Protein AF-A0A7K1EJ38-F1 (afdb_monomer_lite)

Radius of gyration: 13.55 Å; chains: 1; bounding box: 25×28×35 Å

Secondary structure (DSSP, 8-state):
--HHHHHHHHHHHHHHHT-HHHHHHHHHHHHHHHHH-HHHHHHHH-TTS-HHHHHHHHHHHHHTT--

Sequence (67 aa):
MSIDTYVDSIMNIAEAEGVQVRIEEEFSSVVRTIDSNNDLRSKLTDELIPSAARQQIVETLLEGKAH

Foldseek 3Di:
DDPVVVVVVVVVVCVVVVNNVVVVVLVVVLCVVCVVDPPLVCQLPDPVRDPVRNVVSVVVSSVVRVD

pLDDT: mean 91.67, std 9.31, range [45.88, 97.56]

Structure (mmCIF, N/CA/C/O backbone):
data_AF-A0A7K1EJ38-F1
#
_entry.id   AF-A0A7K1EJ38-F1
#
loop_
_atom_site.group_PDB
_atom_site.id
_atom_site.type_symbol
_atom_site.label_atom_id
_atom_site.label_alt_id
_atom_site.label_comp_id
_atom_site.label_asym_id
_atom_site.label_entity_id
_atom_site.label_seq_id
_atom_site.pdbx_PDB_ins_code
_atom_site.Cartn_x
_atom_site.Cartn_y
_atom_site.Cartn_z
_atom_site.occupancy
_atom_site.B_iso_or_equiv
_atom_site.auth_seq_id
_atom_site.auth_comp_id
_atom_site.auth_asym_id
_atom_site.auth_atom_id
_atom_site.pdbx_PDB_model_num
ATOM 1 N N . MET A 1 1 ? 6.869 -13.530 10.777 1.00 63.91 1 MET A N 1
ATOM 2 C CA . MET A 1 1 ? 5.980 -12.405 11.124 1.00 63.91 1 MET A CA 1
ATOM 3 C C . MET A 1 1 ? 4.673 -12.648 10.394 1.00 63.91 1 MET A C 1
ATOM 5 O O . MET A 1 1 ? 4.740 -12.900 9.196 1.00 63.91 1 MET A O 1
ATOM 9 N N . SER A 1 2 ? 3.542 -12.736 11.096 1.00 90.00 2 SER A N 1
ATOM 10 C CA . SER A 1 2 ? 2.236 -12.915 10.445 1.00 90.00 2 SER A CA 1
ATOM 11 C C . SER A 1 2 ? 1.648 -11.554 10.079 1.00 90.00 2 SER A C 1
ATOM 13 O O . SER A 1 2 ? 2.064 -10.529 10.624 1.00 90.00 2 SER A O 1
ATOM 15 N N . ILE A 1 3 ? 0.685 -11.544 9.156 1.00 89.75 3 ILE A N 1
ATOM 16 C CA . ILE A 1 3 ? -0.091 -10.341 8.841 1.00 89.75 3 ILE A CA 1
ATOM 17 C C . ILE A 1 3 ? -0.767 -9.779 10.099 1.00 89.75 3 ILE A C 1
ATOM 19 O O . ILE A 1 3 ? -0.733 -8.571 10.310 1.00 89.75 3 ILE A O 1
ATOM 23 N N . ASP A 1 4 ? -1.239 -10.657 10.988 1.00 93.31 4 ASP A N 1
ATOM 24 C CA . ASP A 1 4 ? -1.867 -10.280 12.258 1.00 93.31 4 ASP A CA 1
ATOM 25 C C . ASP A 1 4 ? -0.915 -9.466 13.142 1.00 93.31 4 ASP A C 1
ATOM 27 O O . ASP A 1 4 ? -1.301 -8.428 13.660 1.00 93.31 4 ASP A O 1
ATOM 31 N N . THR A 1 5 ? 0.371 -9.838 13.222 1.00 94.75 5 THR A N 1
ATOM 32 C CA . THR A 1 5 ? 1.357 -9.066 14.004 1.00 94.75 5 THR A CA 1
ATOM 33 C C . THR 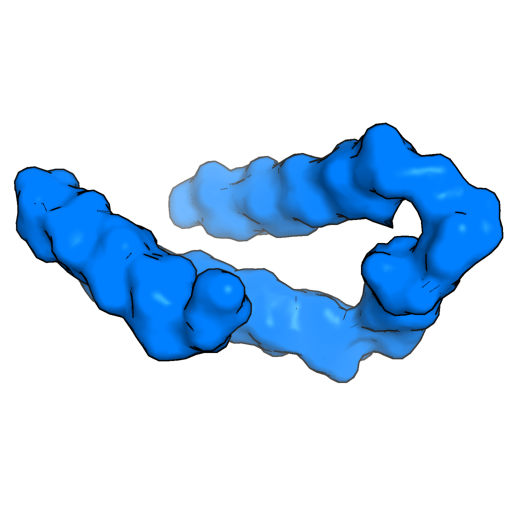A 1 5 ? 1.537 -7.639 13.473 1.00 94.75 5 THR A C 1
ATOM 35 O O . THR A 1 5 ? 1.720 -6.706 14.257 1.00 94.75 5 THR A O 1
ATOM 38 N N . TYR A 1 6 ? 1.511 -7.448 12.149 1.00 91.38 6 TYR A N 1
ATOM 39 C CA . TYR A 1 6 ? 1.598 -6.112 11.552 1.00 91.38 6 TYR A CA 1
ATOM 40 C C . TYR A 1 6 ? 0.333 -5.295 11.816 1.00 91.38 6 TYR A C 1
ATOM 42 O O . TYR A 1 6 ? 0.439 -4.122 12.173 1.00 91.38 6 TYR A O 1
ATOM 50 N N . VAL A 1 7 ? -0.840 -5.918 11.673 1.00 93.75 7 VAL A N 1
ATOM 51 C CA . VAL A 1 7 ? -2.135 -5.285 11.956 1.00 93.75 7 VAL A CA 1
ATOM 52 C C . VAL A 1 7 ? -2.203 -4.852 13.416 1.00 93.75 7 VAL A C 1
ATOM 54 O O . VAL A 1 7 ? -2.463 -3.681 13.677 1.00 93.75 7 VAL A O 1
ATOM 57 N N . ASP A 1 8 ? -1.869 -5.742 14.350 1.00 94.44 8 ASP A N 1
ATOM 58 C CA . ASP A 1 8 ? -1.846 -5.442 15.784 1.00 94.44 8 ASP A CA 1
ATOM 59 C C . ASP A 1 8 ? -0.902 -4.272 16.092 1.00 94.44 8 ASP A C 1
ATOM 61 O O . ASP A 1 8 ? -1.248 -3.354 16.832 1.00 94.44 8 ASP A O 1
ATOM 65 N N . SER A 1 9 ? 0.289 -4.261 15.485 1.00 95.56 9 SER A N 1
ATOM 66 C CA . SER A 1 9 ? 1.270 -3.187 15.687 1.00 95.56 9 SER A CA 1
ATOM 67 C C . SER A 1 9 ? 0.753 -1.832 15.195 1.00 95.56 9 SER A C 1
ATOM 69 O O . SER A 1 9 ? 0.885 -0.835 15.902 1.00 95.56 9 SER A O 1
ATOM 71 N N . ILE A 1 10 ? 0.148 -1.787 14.003 1.00 92.94 10 ILE A N 1
ATOM 72 C CA . ILE A 1 10 ? -0.409 -0.555 13.427 1.00 92.94 10 ILE A CA 1
ATOM 73 C C . ILE A 1 10 ? -1.611 -0.076 14.244 1.00 92.94 10 ILE A C 1
ATOM 75 O O . ILE A 1 10 ? -1.707 1.115 14.529 1.00 92.94 10 ILE A O 1
ATOM 79 N N . MET A 1 11 ? -2.497 -0.983 14.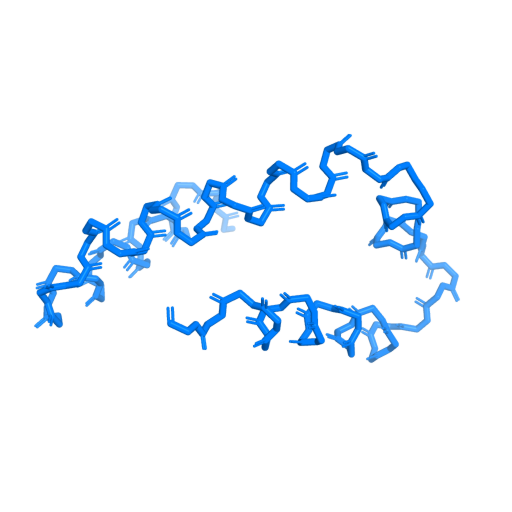662 1.00 94.19 11 MET A N 1
ATOM 80 C CA . MET A 1 11 ? -3.686 -0.630 15.444 1.00 94.19 11 MET A CA 1
ATOM 81 C C . MET A 1 11 ? -3.327 -0.113 16.839 1.00 94.19 11 MET A C 1
ATOM 83 O O . MET A 1 11 ? -3.923 0.864 17.283 1.00 94.19 11 MET A O 1
ATOM 87 N N . ASN A 1 12 ? -2.300 -0.671 17.486 1.00 96.06 12 ASN A N 1
ATOM 88 C CA . ASN A 1 12 ? -1.799 -0.150 18.762 1.00 96.06 12 ASN A CA 1
ATOM 89 C C . ASN A 1 12 ? -1.261 1.287 18.635 1.00 96.06 12 ASN A C 1
ATOM 91 O O . ASN A 1 12 ? -1.487 2.116 19.515 1.00 96.06 12 ASN A O 1
ATOM 95 N N . ILE A 1 13 ? -0.562 1.605 17.537 1.00 95.56 13 ILE A N 1
ATOM 96 C CA . ILE A 1 13 ? -0.098 2.976 17.257 1.00 95.56 13 ILE A CA 1
ATOM 97 C C . ILE A 1 13 ? -1.300 3.890 16.980 1.00 95.56 13 ILE A C 1
ATOM 99 O O . ILE A 1 13 ? -1.386 4.986 17.530 1.00 95.56 13 ILE A O 1
ATOM 103 N N . ALA A 1 14 ? -2.255 3.418 16.175 1.00 95.50 14 ALA A N 1
ATOM 104 C CA . ALA A 1 14 ? -3.471 4.146 15.829 1.00 95.50 14 ALA A CA 1
ATOM 105 C C . ALA A 1 14 ? -4.301 4.531 17.061 1.00 95.50 14 ALA A C 1
ATOM 107 O O . ALA A 1 14 ? -4.831 5.641 17.133 1.00 95.50 14 ALA A O 1
ATOM 108 N N . GLU A 1 15 ? -4.416 3.607 18.015 1.00 95.69 15 GLU A N 1
ATOM 109 C CA . GLU A 1 15 ? -5.103 3.811 19.287 1.00 95.69 15 GLU A CA 1
ATOM 110 C C . GLU A 1 15 ? -4.365 4.843 20.145 1.00 95.69 15 GLU A C 1
ATOM 112 O O . GLU A 1 15 ? -4.981 5.8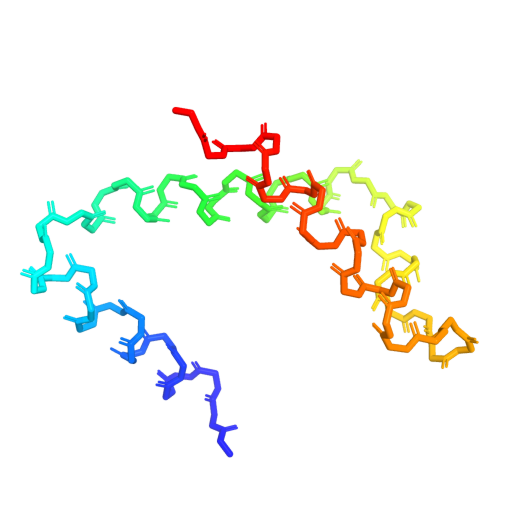04 20.605 1.00 95.69 15 GLU A O 1
ATOM 117 N N . ALA A 1 16 ? -3.043 4.698 20.294 1.00 96.88 16 ALA A N 1
ATOM 118 C CA . ALA A 1 16 ? -2.219 5.626 21.069 1.00 96.88 16 ALA A CA 1
ATOM 119 C C . ALA A 1 16 ? -2.272 7.069 20.533 1.00 96.88 16 ALA A C 1
ATOM 121 O O . ALA A 1 16 ? -2.204 8.020 21.312 1.00 96.88 16 ALA A O 1
ATOM 122 N N . GLU A 1 17 ? -2.418 7.238 19.217 1.00 95.94 17 GLU A N 1
ATOM 123 C CA . GLU A 1 17 ? -2.528 8.546 18.564 1.00 95.94 17 GLU A CA 1
ATOM 124 C C . GLU A 1 17 ? -3.979 9.044 18.414 1.00 95.94 17 GLU A C 1
ATOM 126 O O . GLU A 1 17 ? -4.192 10.209 18.073 1.00 95.94 17 GLU A O 1
ATOM 131 N N . GLY A 1 18 ? -4.987 8.204 18.680 1.00 96.44 18 GLY A N 1
ATOM 132 C CA . GLY A 1 18 ? -6.405 8.555 18.537 1.00 96.44 18 GLY A CA 1
ATOM 133 C C . GLY A 1 18 ? -6.871 8.706 17.082 1.00 96.44 18 GLY A C 1
ATOM 134 O O . GLY A 1 18 ? -7.751 9.516 16.790 1.00 96.44 18 GLY A O 1
ATOM 135 N N . VAL A 1 19 ? -6.272 7.956 16.152 1.00 95.94 19 VAL A N 1
ATOM 136 C CA . VAL A 1 19 ? -6.432 8.130 14.690 1.00 95.94 19 VAL A CA 1
ATOM 137 C C . VAL A 1 19 ? -7.000 6.895 13.988 1.00 95.94 19 VAL A C 1
ATOM 139 O O . VAL A 1 19 ? -6.949 6.798 12.764 1.00 95.94 19 VAL A O 1
ATOM 142 N N . GLN A 1 20 ? -7.559 5.952 14.748 1.00 94.56 20 GLN A N 1
ATOM 143 C CA . GLN A 1 20 ? -8.016 4.649 14.256 1.00 94.56 20 GLN A CA 1
ATOM 144 C C . GLN A 1 20 ? -8.983 4.737 13.067 1.00 94.56 20 GLN A C 1
ATOM 146 O O . GLN A 1 20 ? -8.761 4.068 12.061 1.00 94.56 20 GLN A O 1
ATOM 151 N N . VAL A 1 21 ? -9.994 5.610 13.143 1.00 93.44 21 VAL A N 1
ATOM 152 C CA . VAL A 1 21 ? -10.970 5.812 12.053 1.00 93.44 21 VAL A CA 1
ATOM 153 C C . VAL A 1 21 ? -10.280 6.289 10.776 1.00 93.44 21 VAL A C 1
ATOM 155 O O . VAL A 1 21 ? -10.502 5.731 9.707 1.00 93.44 21 VAL A O 1
ATOM 158 N N . ARG A 1 22 ? -9.381 7.274 10.891 1.00 92.38 22 ARG A N 1
ATOM 159 C CA . ARG A 1 22 ? -8.629 7.789 9.742 1.00 92.38 22 ARG A CA 1
ATOM 160 C C . ARG A 1 22 ? -7.755 6.698 9.129 1.00 92.38 22 ARG A C 1
ATOM 162 O O . ARG A 1 22 ? -7.730 6.550 7.917 1.00 92.38 22 ARG A O 1
ATOM 169 N N . ILE A 1 23 ? -7.063 5.907 9.950 1.00 92.69 23 ILE A N 1
ATOM 170 C CA . ILE A 1 23 ? -6.231 4.804 9.451 1.00 92.69 23 ILE A CA 1
ATOM 171 C C . ILE A 1 23 ? -7.074 3.766 8.705 1.00 92.69 23 ILE A C 1
ATOM 173 O O . ILE A 1 23 ? -6.662 3.322 7.635 1.00 92.69 23 ILE A O 1
ATOM 177 N N . GLU A 1 24 ? -8.253 3.407 9.212 1.00 92.25 24 GLU A N 1
ATOM 178 C CA . GLU A 1 24 ? -9.163 2.494 8.513 1.00 92.25 24 GLU A CA 1
ATOM 179 C C . GLU A 1 24 ? -9.589 3.048 7.142 1.00 92.25 24 GLU A C 1
ATOM 181 O O . GLU A 1 24 ? -9.505 2.342 6.132 1.00 92.25 24 GLU A O 1
ATOM 186 N N . GLU A 1 25 ? -9.992 4.320 7.083 1.00 93.12 25 GLU A N 1
ATOM 187 C CA . GLU A 1 25 ? -10.399 4.996 5.846 1.00 93.12 25 GLU A CA 1
ATOM 188 C C . GLU A 1 25 ? -9.263 5.047 4.812 1.00 93.12 25 GLU A C 1
ATOM 190 O O . GLU A 1 25 ? -9.461 4.671 3.647 1.00 93.12 25 GLU A O 1
ATOM 195 N N . GLU A 1 26 ? -8.065 5.437 5.251 1.00 91.69 26 GLU A N 1
ATOM 196 C CA . GLU A 1 26 ? -6.860 5.523 4.426 1.00 91.69 26 GLU A CA 1
ATOM 197 C C . GLU A 1 26 ? -6.451 4.150 3.875 1.00 91.69 26 GLU A C 1
ATOM 199 O O . GLU A 1 26 ? -6.292 3.985 2.661 1.00 91.69 26 GLU A O 1
ATOM 204 N N . PHE A 1 27 ? -6.370 3.119 4.726 1.00 91.56 27 PHE A N 1
ATOM 205 C CA . PHE A 1 27 ? -6.050 1.756 4.281 1.00 91.56 27 PHE A CA 1
ATOM 206 C C . PHE A 1 27 ? -7.099 1.216 3.307 1.00 91.5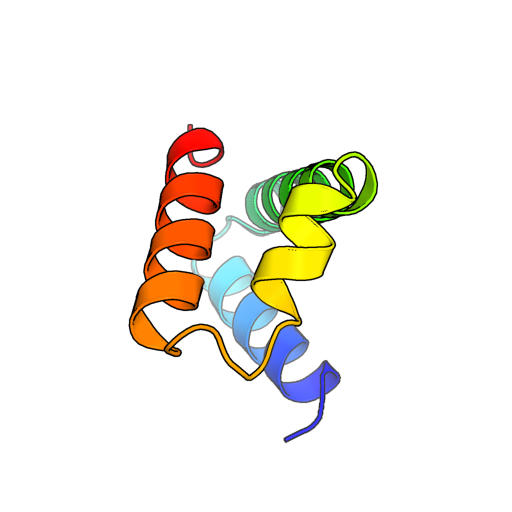6 27 PHE A C 1
ATOM 208 O O . PHE A 1 27 ? -6.756 0.610 2.288 1.00 91.56 27 PHE A O 1
ATOM 215 N N . SER A 1 28 ? -8.380 1.478 3.570 1.00 92.81 28 SER A N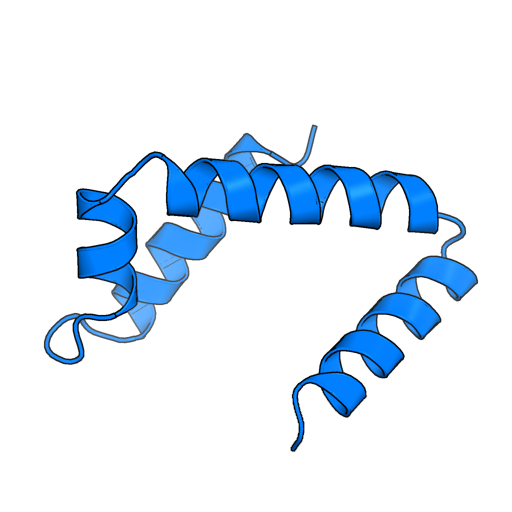 1
ATOM 216 C CA . SER A 1 28 ? -9.471 1.096 2.676 1.00 92.81 28 SER A CA 1
ATOM 217 C C . SER A 1 28 ? -9.344 1.778 1.304 1.00 92.81 28 SER A C 1
ATOM 219 O O . SER A 1 28 ? -9.572 1.160 0.259 1.00 92.81 28 SER A O 1
ATOM 221 N N . SER A 1 29 ? -8.924 3.045 1.279 1.00 91.50 29 SER A N 1
ATOM 222 C CA . SER A 1 29 ? -8.654 3.808 0.054 1.00 91.50 29 SER A CA 1
ATOM 223 C C . SER A 1 29 ? -7.468 3.252 -0.743 1.00 91.50 29 SER A C 1
ATOM 225 O O . SER A 1 29 ? -7.552 3.119 -1.972 1.00 91.50 29 SER A O 1
ATOM 227 N N . VAL A 1 30 ? -6.389 2.868 -0.053 1.00 92.25 30 VAL A N 1
ATOM 228 C CA . VAL A 1 30 ? -5.213 2.215 -0.650 1.00 92.25 30 VAL A CA 1
ATOM 229 C C . VAL A 1 30 ? -5.604 0.891 -1.301 1.00 92.25 30 VAL A C 1
ATOM 231 O O . VAL A 1 30 ? -5.322 0.698 -2.486 1.00 92.25 30 VAL A O 1
ATOM 234 N N . VAL A 1 31 ? -6.321 0.021 -0.578 1.00 92.75 31 VAL A N 1
ATOM 235 C CA . VAL A 1 31 ? -6.790 -1.274 -1.102 1.00 92.75 31 VAL A CA 1
ATOM 236 C C . VAL A 1 31 ? -7.643 -1.072 -2.352 1.00 92.75 31 VAL A C 1
ATOM 238 O O . VAL A 1 31 ? -7.341 -1.657 -3.387 1.00 92.75 31 VAL A O 1
ATOM 241 N N . ARG A 1 32 ? -8.629 -0.162 -2.323 1.00 93.75 32 ARG A N 1
ATOM 242 C CA . ARG A 1 32 ? -9.454 0.153 -3.506 1.00 93.75 32 ARG A CA 1
ATOM 243 C C . ARG A 1 32 ? -8.636 0.660 -4.695 1.00 93.75 32 ARG A C 1
ATOM 245 O O . ARG A 1 32 ? -8.951 0.342 -5.843 1.00 93.75 32 ARG A O 1
ATOM 252 N N . THR A 1 33 ? -7.607 1.467 -4.444 1.00 93.69 33 THR A N 1
ATOM 253 C CA . THR A 1 33 ? -6.761 2.025 -5.510 1.00 93.69 33 THR A CA 1
ATOM 254 C C . THR A 1 33 ? -5.905 0.942 -6.162 1.00 93.69 33 THR A C 1
ATOM 256 O O . THR A 1 33 ? -5.832 0.876 -7.387 1.00 93.69 33 THR A O 1
ATOM 259 N N . ILE A 1 34 ? -5.303 0.063 -5.358 1.00 93.19 34 ILE A N 1
ATOM 260 C CA . ILE A 1 34 ? -4.571 -1.106 -5.862 1.00 93.19 34 ILE A CA 1
ATOM 261 C C . ILE A 1 34 ? -5.532 -2.039 -6.600 1.00 93.19 34 ILE A C 1
ATOM 263 O O . ILE A 1 34 ? -5.197 -2.546 -7.672 1.00 93.19 34 ILE A O 1
ATOM 267 N N . ASP A 1 35 ? -6.743 -2.229 -6.074 1.00 94.25 35 ASP A N 1
ATOM 268 C CA . ASP A 1 35 ? -7.670 -3.194 -6.641 1.00 94.25 35 ASP A CA 1
ATOM 269 C C . ASP A 1 35 ? -8.249 -2.792 -7.991 1.00 94.25 35 ASP A C 1
ATOM 271 O O . ASP A 1 35 ? -8.424 -3.640 -8.871 1.00 94.25 35 ASP A O 1
ATOM 275 N N . SER A 1 36 ? -8.498 -1.496 -8.161 1.00 95.69 36 SER A N 1
ATOM 276 C CA . SER A 1 36 ? -9.007 -0.907 -9.400 1.00 95.69 36 SER A CA 1
ATOM 277 C C . SER A 1 36 ? -7.937 -0.704 -10.477 1.00 95.69 36 SER A C 1
ATOM 279 O O . SER A 1 36 ? -8.285 -0.397 -11.618 1.00 95.69 36 SER A O 1
ATOM 281 N N . ASN A 1 37 ? -6.651 -0.893 -10.158 1.00 95.62 37 ASN A N 1
ATOM 282 C CA . ASN A 1 37 ? -5.544 -0.633 -11.073 1.00 95.62 37 ASN A CA 1
ATOM 283 C C . ASN A 1 37 ? -4.645 -1.870 -11.255 1.00 95.62 37 ASN A C 1
ATOM 285 O O . ASN A 1 37 ? -3.689 -2.103 -10.513 1.00 95.62 37 ASN A O 1
ATOM 289 N N . ASN A 1 38 ? -4.935 -2.653 -12.299 1.00 96.06 38 ASN A N 1
ATOM 290 C CA . ASN A 1 38 ? -4.182 -3.868 -12.627 1.00 96.06 38 ASN A CA 1
ATOM 291 C C . ASN A 1 38 ? -2.703 -3.598 -12.943 1.00 96.06 38 ASN A C 1
ATOM 293 O O . ASN A 1 38 ? -1.853 -4.388 -12.535 1.00 96.06 38 ASN A O 1
ATOM 297 N N . ASP A 1 39 ? -2.382 -2.485 -13.609 1.00 95.31 39 ASP A N 1
ATOM 298 C CA . ASP A 1 39 ? -0.997 -2.122 -13.936 1.00 95.31 39 ASP A CA 1
ATOM 299 C C . ASP A 1 39 ? -0.197 -1.791 -12.673 1.00 95.31 39 ASP A C 1
ATOM 301 O O . ASP A 1 39 ? 0.960 -2.196 -12.535 1.00 95.31 39 ASP A O 1
ATOM 305 N N . LEU A 1 40 ? -0.820 -1.082 -11.726 1.00 94.81 40 LEU A N 1
ATOM 306 C CA . LEU A 1 40 ? -0.232 -0.803 -10.419 1.00 94.81 40 LEU A CA 1
ATOM 307 C C . LEU A 1 40 ? 0.033 -2.104 -9.660 1.00 94.81 40 LEU A C 1
ATOM 309 O O . LEU A 1 40 ? 1.157 -2.320 -9.207 1.00 94.81 40 LEU A O 1
ATOM 313 N N . ARG A 1 41 ? -0.967 -2.992 -9.574 1.00 95.56 41 ARG A N 1
ATOM 314 C CA . ARG A 1 41 ? -0.808 -4.301 -8.929 1.00 95.56 41 ARG A CA 1
ATOM 315 C C . ARG A 1 41 ? 0.342 -5.086 -9.564 1.00 95.56 41 ARG A C 1
ATOM 317 O O . ARG A 1 41 ? 1.213 -5.555 -8.840 1.00 95.56 41 ARG A O 1
ATOM 324 N N . SER A 1 42 ? 0.391 -5.147 -10.898 1.00 96.44 42 SER A N 1
ATOM 325 C CA . SER A 1 42 ? 1.450 -5.842 -11.637 1.00 96.44 42 SER A CA 1
ATOM 326 C C . SER A 1 42 ? 2.839 -5.303 -11.298 1.00 96.44 42 SER A C 1
ATOM 328 O O . SER A 1 42 ? 3.743 -6.091 -11.047 1.00 96.44 42 SER A O 1
ATOM 330 N N . LYS A 1 43 ? 3.020 -3.976 -11.253 1.00 95.75 43 LYS A N 1
ATOM 331 C CA . LYS A 1 43 ? 4.312 -3.358 -10.906 1.00 95.75 43 LYS A CA 1
ATOM 332 C C . LYS A 1 43 ? 4.718 -3.612 -9.453 1.00 95.75 43 LYS A C 1
ATOM 334 O O . LYS A 1 43 ? 5.898 -3.784 -9.166 1.00 95.75 43 LYS A O 1
ATOM 339 N N . LEU A 1 44 ? 3.760 -3.630 -8.527 1.00 94.94 44 LEU A N 1
ATOM 340 C CA . LEU A 1 44 ? 4.033 -3.886 -7.109 1.00 94.94 44 LEU A CA 1
ATOM 341 C C . LEU A 1 44 ? 4.401 -5.350 -6.826 1.00 94.94 44 LEU A C 1
ATOM 343 O O . LEU A 1 44 ? 5.110 -5.616 -5.857 1.00 94.94 44 LEU A O 1
ATOM 347 N N . THR A 1 45 ? 3.956 -6.288 -7.663 1.00 95.44 45 THR A N 1
ATOM 348 C CA . THR A 1 45 ? 4.270 -7.720 -7.527 1.00 95.44 45 THR A CA 1
ATOM 349 C C . THR A 1 45 ? 5.415 -8.195 -8.422 1.00 95.44 45 THR A C 1
ATOM 351 O O . THR A 1 45 ? 5.835 -9.340 -8.297 1.00 95.44 45 THR A O 1
ATOM 354 N N . ASP A 1 46 ? 5.913 -7.357 -9.334 1.00 96.75 46 ASP A N 1
ATOM 355 C CA . ASP A 1 46 ? 7.011 -7.716 -10.233 1.00 96.75 46 ASP A CA 1
ATOM 356 C C . ASP A 1 46 ? 8.355 -7.718 -9.485 1.00 96.75 46 ASP A C 1
ATOM 358 O O . ASP A 1 46 ? 8.854 -6.683 -9.024 1.00 96.75 46 ASP A O 1
ATOM 362 N N . GLU A 1 47 ? 8.950 -8.904 -9.364 1.00 95.69 47 GLU A N 1
ATOM 363 C CA . GLU A 1 47 ? 10.235 -9.121 -8.698 1.00 95.69 47 GLU A CA 1
ATOM 364 C C . GLU A 1 47 ? 11.428 -8.573 -9.494 1.00 95.69 47 GLU A C 1
ATOM 366 O O . GLU A 1 47 ? 12.470 -8.291 -8.899 1.00 95.69 47 GLU A O 1
ATOM 371 N N . LEU A 1 48 ? 11.279 -8.366 -10.810 1.00 97.19 48 LEU A N 1
ATOM 372 C CA . LEU A 1 48 ? 12.317 -7.779 -11.665 1.00 97.19 48 LEU A CA 1
ATOM 373 C C . LEU A 1 48 ? 12.445 -6.266 -11.463 1.00 97.19 48 LEU A C 1
ATOM 375 O O . LEU A 1 48 ? 13.490 -5.684 -11.766 1.00 97.19 48 LEU A O 1
ATOM 379 N N . ILE A 1 49 ? 11.403 -5.619 -10.938 1.00 95.88 49 ILE A N 1
ATOM 380 C CA . ILE A 1 49 ? 11.463 -4.210 -10.558 1.00 95.88 49 ILE A CA 1
ATOM 381 C C . ILE A 1 49 ? 12.284 -4.090 -9.262 1.00 95.88 49 ILE A C 1
ATOM 383 O O . ILE A 1 49 ? 12.003 -4.793 -8.290 1.00 95.88 49 ILE A O 1
ATOM 387 N N . PRO A 1 50 ? 13.289 -3.198 -9.182 1.00 97.56 50 PRO A N 1
ATOM 388 C CA . PRO A 1 50 ? 14.044 -2.994 -7.948 1.00 97.56 50 PRO A CA 1
ATOM 389 C C . PRO A 1 50 ? 13.134 -2.635 -6.767 1.00 97.56 50 PRO A C 1
ATOM 391 O O . PRO A 1 50 ? 12.191 -1.856 -6.915 1.00 97.56 50 PRO A O 1
ATOM 394 N N . SER A 1 51 ? 13.444 -3.139 -5.569 1.00 96.69 51 SER A N 1
ATOM 395 C CA . SER A 1 51 ? 12.654 -2.856 -4.358 1.00 96.69 51 SER A CA 1
ATOM 396 C C . SER A 1 51 ? 12.500 -1.357 -4.091 1.00 96.69 51 SER A C 1
ATOM 398 O O . SER A 1 51 ? 11.404 -0.916 -3.767 1.00 96.69 51 SER A O 1
ATOM 400 N N . ALA A 1 52 ? 13.558 -0.573 -4.319 1.00 96.56 52 ALA A N 1
ATOM 401 C CA . ALA A 1 52 ? 13.531 0.884 -4.206 1.00 96.56 52 ALA A CA 1
ATOM 402 C C . ALA A 1 52 ? 12.518 1.535 -5.165 1.00 96.56 52 ALA A C 1
ATOM 404 O O . ALA A 1 52 ? 11.820 2.472 -4.793 1.00 96.56 52 ALA A O 1
ATOM 405 N N . ALA A 1 53 ? 12.381 1.009 -6.385 1.00 96.31 53 ALA A N 1
ATOM 406 C CA . ALA A 1 53 ? 11.403 1.513 -7.344 1.00 96.31 53 ALA A CA 1
ATOM 407 C C . ALA A 1 53 ? 9.967 1.151 -6.932 1.00 96.31 53 ALA A C 1
ATOM 409 O O . ALA A 1 53 ? 9.071 1.984 -7.044 1.00 96.31 53 ALA A O 1
ATOM 410 N N . ARG A 1 54 ? 9.739 -0.058 -6.395 1.00 96.56 54 ARG A N 1
ATOM 411 C CA . ARG A 1 54 ? 8.430 -0.421 -5.824 1.00 96.56 54 ARG A CA 1
ATOM 412 C C . ARG A 1 54 ? 8.088 0.428 -4.598 1.00 96.56 54 ARG A C 1
ATOM 414 O O . ARG A 1 54 ? 6.942 0.838 -4.458 1.00 96.56 54 ARG A O 1
ATOM 421 N N . GLN A 1 55 ? 9.074 0.733 -3.756 1.00 95.50 55 GLN A N 1
ATOM 422 C CA . GLN A 1 55 ? 8.904 1.615 -2.602 1.00 95.50 55 GLN A CA 1
ATOM 423 C C . GLN A 1 55 ? 8.475 3.022 -3.031 1.00 95.50 55 GLN A C 1
ATOM 425 O O . GLN A 1 55 ? 7.484 3.520 -2.512 1.00 95.50 55 GLN A O 1
ATOM 430 N N . GLN A 1 56 ? 9.135 3.612 -4.033 1.00 95.62 56 GLN A N 1
ATOM 431 C CA . GLN A 1 56 ? 8.757 4.924 -4.570 1.00 95.62 56 GLN A CA 1
ATOM 432 C C . GLN A 1 56 ? 7.290 4.957 -5.034 1.00 95.62 56 GLN A C 1
ATOM 434 O O . GLN A 1 56 ? 6.572 5.916 -4.773 1.00 95.62 56 GLN A O 1
ATOM 439 N N . ILE A 1 57 ? 6.824 3.893 -5.700 1.00 94.00 57 ILE A N 1
ATOM 440 C CA . ILE A 1 57 ? 5.425 3.778 -6.141 1.00 94.00 57 ILE A CA 1
ATOM 441 C C . ILE A 1 57 ? 4.471 3.771 -4.938 1.00 94.00 57 ILE A C 1
ATOM 443 O O . ILE A 1 57 ? 3.433 4.432 -4.981 1.00 94.00 57 ILE A O 1
ATOM 447 N N . VAL A 1 58 ? 4.812 3.036 -3.874 1.00 93.06 58 VAL A N 1
ATOM 448 C CA . VAL A 1 58 ? 4.019 2.996 -2.635 1.00 93.06 58 VAL A CA 1
ATOM 449 C C . VAL A 1 58 ? 4.012 4.360 -1.944 1.00 93.06 58 VAL A C 1
ATOM 451 O O . VAL A 1 58 ? 2.950 4.814 -1.537 1.00 93.06 58 VAL A O 1
ATOM 454 N N . GLU A 1 59 ? 5.153 5.043 -1.858 1.00 93.12 59 GLU A N 1
ATOM 455 C CA . GLU A 1 59 ? 5.253 6.387 -1.274 1.00 93.12 59 GLU A CA 1
ATOM 456 C C . GLU A 1 59 ? 4.366 7.384 -2.027 1.00 93.12 59 GLU A C 1
ATOM 458 O O . GLU A 1 59 ? 3.517 8.026 -1.415 1.00 93.12 59 GLU A O 1
ATOM 463 N N . THR A 1 60 ? 4.455 7.430 -3.361 1.00 91.56 60 THR A N 1
ATOM 464 C CA . THR A 1 60 ? 3.591 8.291 -4.188 1.00 91.56 60 THR A CA 1
ATOM 465 C C . THR A 1 60 ? 2.107 7.951 -4.031 1.00 91.56 60 THR A C 1
ATOM 467 O O . THR A 1 60 ? 1.260 8.846 -4.023 1.00 91.56 60 THR A O 1
ATOM 470 N N . LEU A 1 61 ? 1.767 6.664 -3.902 1.00 89.88 61 LEU A N 1
ATOM 471 C CA . LEU A 1 61 ? 0.390 6.243 -3.650 1.00 89.88 61 LEU A CA 1
ATOM 472 C C . LEU A 1 61 ? -0.117 6.782 -2.308 1.00 89.88 61 LEU A C 1
ATOM 474 O O . LEU A 1 61 ? -1.242 7.266 -2.253 1.00 89.88 61 LEU A O 1
ATOM 478 N N . LEU A 1 62 ? 0.691 6.699 -1.251 1.00 88.44 62 LEU A N 1
ATOM 479 C CA . LEU A 1 62 ? 0.318 7.140 0.094 1.00 88.44 62 LEU A CA 1
ATOM 480 C C . LEU A 1 62 ? 0.279 8.669 0.220 1.00 88.44 62 LEU A C 1
ATOM 482 O O . LEU A 1 62 ? -0.640 9.198 0.838 1.00 88.44 62 LEU A O 1
ATOM 486 N N . GLU A 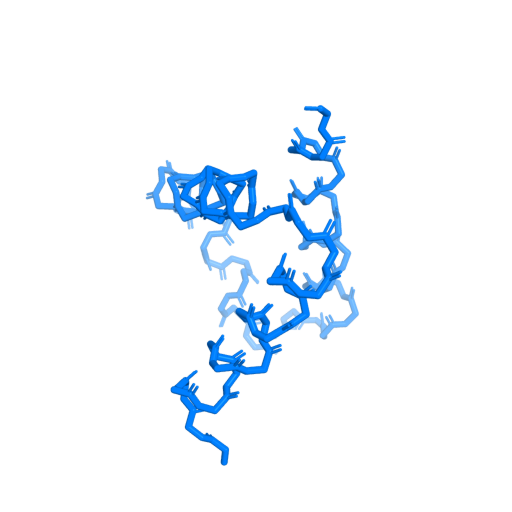1 63 ? 1.206 9.391 -0.412 1.00 85.50 63 GLU A N 1
ATOM 487 C CA . GLU A 1 63 ? 1.204 10.862 -0.460 1.00 85.50 63 GLU A CA 1
ATOM 488 C C . GLU A 1 63 ? -0.069 11.419 -1.108 1.00 85.50 63 GLU A C 1
ATOM 490 O O . GLU A 1 63 ? -0.627 12.405 -0.636 1.00 85.50 63 GLU A O 1
ATOM 495 N N . GLY A 1 64 ? -0.564 10.767 -2.165 1.00 75.25 64 GLY A N 1
ATOM 496 C CA . GLY A 1 64 ? -1.811 11.158 -2.827 1.00 75.25 64 GLY A CA 1
ATOM 497 C C . GLY A 1 64 ? -3.087 10.811 -2.050 1.00 75.25 64 GLY A C 1
ATOM 498 O O . GLY A 1 64 ? -4.182 11.096 -2.546 1.00 75.25 64 GLY A O 1
ATOM 499 N N . LYS A 1 65 ? -2.971 10.150 -0.890 1.00 65.31 65 LYS A N 1
ATOM 500 C CA . LYS A 1 65 ? -4.092 9.754 -0.020 1.00 65.31 65 LYS A CA 1
ATOM 501 C C . LYS A 1 65 ? -4.054 10.428 1.347 1.00 65.31 65 LYS A C 1
ATOM 503 O O . LYS A 1 65 ? -5.114 10.776 1.841 1.00 65.31 65 LYS A O 1
ATOM 508 N N . ALA A 1 66 ? -2.867 10.731 1.870 1.00 56.03 66 ALA A N 1
ATOM 509 C CA . ALA A 1 66 ? -2.677 11.447 3.126 1.00 56.03 66 ALA A CA 1
ATOM 510 C C . ALA A 1 66 ? -3.085 12.936 3.030 1.00 56.03 66 ALA A C 1
ATOM 512 O O . ALA A 1 66 ? -2.224 13.820 2.978 1.00 56.03 66 ALA A O 1
ATOM 513 N N . HIS A 1 67 ? -4.388 13.226 3.014 1.00 45.88 67 HIS A N 1
ATOM 514 C CA . HIS A 1 67 ? -4.960 14.576 3.108 1.00 45.88 67 HIS A CA 1
ATOM 515 C C . HIS A 1 67 ? -6.098 14.634 4.126 1.00 45.88 67 HIS A C 1
ATOM 517 O O . HIS A 1 67 ? -7.056 13.846 3.993 1.00 45.88 67 HIS A O 1
#